Protein AF-A0A7C6AM15-F1 (afdb_monomer_lite)

Secondary structure (DSSP, 8-state):
-HHHHHHHHHHHHH-HHHHHHHHHHTT--HHHHHHHHHHHHHHHHHHHHHHHHHHHHHHHHHHHHHGGG-HHHHHHHHHHHHHHHS--------HHHHHHHHHHHHHSSHHHHHHHTTTTS-HHHHHHHHHHHH--

pLDDT: mean 74.99, std 14.38, range [45.34, 94.19]

Sequence (136 aa):
MFAKIVSLLLLSGIKFIFAFPLAIKLHFTCIQTIIITSLGGIAGIIFFSFFWEHVIRLYFWFIHTFLHKYPTIRTHLRNIKYWFVKPKTERSIPFRRKRRYVFLKQNAGILGISILTPILLSIPLGTFLAVRFYGR

Structure (mmCIF, N/CA/C/O backbone):
data_AF-A0A7C6AM15-F1
#
_entry.id   AF-A0A7C6AM15-F1
#
loop_
_atom_site.group_PDB
_atom_site.id
_atom_site.type_symbol
_atom_site.label_atom_id
_atom_site.label_alt_id
_atom_site.label_comp_id
_atom_site.label_asym_id
_atom_site.label_entity_id
_atom_site.label_seq_id
_atom_site.pdbx_PDB_ins_code
_atom_site.Cartn_x
_atom_site.Cartn_y
_atom_site.Cartn_z
_atom_site.occupancy
_atom_site.B_iso_or_equiv
_atom_site.auth_seq_id
_atom_site.auth_comp_id
_atom_site.auth_asym_id
_atom_site.auth_atom_id
_atom_site.pdbx_PDB_model_num
ATOM 1 N N . MET A 1 1 ? 6.040 -12.513 -20.667 1.00 79.62 1 MET A N 1
ATOM 2 C CA . MET A 1 1 ? 5.991 -11.037 -20.537 1.00 79.62 1 MET A CA 1
ATOM 3 C C . MET A 1 1 ? 4.843 -10.568 -19.650 1.00 79.62 1 MET A C 1
ATOM 5 O O . MET A 1 1 ? 5.114 -9.901 -18.664 1.00 79.62 1 MET A O 1
ATOM 9 N N . PHE A 1 2 ? 3.596 -10.970 -19.923 1.00 88.50 2 PHE A N 1
ATOM 10 C CA . PHE A 1 2 ? 2.414 -10.538 -19.158 1.00 88.50 2 PHE A CA 1
ATOM 11 C C . PHE A 1 2 ? 2.519 -10.758 -17.635 1.00 88.50 2 PHE A C 1
ATOM 13 O O . PHE A 1 2 ? 2.374 -9.812 -16.868 1.00 88.50 2 PHE A O 1
ATOM 20 N N . ALA A 1 3 ? 2.894 -11.961 -17.185 1.00 89.44 3 ALA A N 1
ATOM 21 C CA . ALA A 1 3 ? 3.034 -12.267 -15.754 1.00 89.44 3 ALA A CA 1
ATOM 22 C C . ALA A 1 3 ? 4.059 -11.375 -15.021 1.00 89.44 3 ALA A C 1
ATOM 24 O O . ALA A 1 3 ? 3.861 -11.029 -13.859 1.00 89.44 3 ALA A O 1
ATOM 25 N N . LYS A 1 4 ? 5.131 -10.952 -15.710 1.00 89.25 4 LYS A N 1
ATOM 26 C CA . LYS A 1 4 ? 6.143 -10.041 -15.152 1.00 89.25 4 LYS A CA 1
ATOM 27 C C . LYS A 1 4 ? 5.544 -8.658 -14.877 1.00 89.25 4 LYS A C 1
ATOM 29 O O . LYS A 1 4 ? 5.791 -8.084 -13.822 1.00 89.25 4 LYS A O 1
ATOM 34 N N . ILE A 1 5 ? 4.732 -8.158 -15.810 1.00 90.44 5 ILE A N 1
ATOM 35 C CA . ILE A 1 5 ? 4.048 -6.861 -15.706 1.00 90.44 5 ILE A CA 1
ATOM 36 C C . ILE A 1 5 ? 3.019 -6.901 -14.576 1.00 90.44 5 ILE A C 1
ATOM 38 O O . ILE A 1 5 ? 3.014 -6.017 -13.725 1.00 90.44 5 ILE A O 1
ATOM 42 N N . VAL A 1 6 ? 2.201 -7.957 -14.520 1.00 92.25 6 VAL A N 1
ATOM 43 C CA . VAL A 1 6 ? 1.199 -8.140 -13.458 1.00 92.25 6 VAL A CA 1
ATOM 44 C C . VAL A 1 6 ? 1.866 -8.225 -12.085 1.00 92.25 6 VAL A C 1
ATOM 46 O O . VAL A 1 6 ? 1.427 -7.559 -11.153 1.00 92.25 6 VAL A O 1
ATOM 49 N N . SER A 1 7 ? 2.964 -8.976 -11.955 1.00 90.56 7 SER A N 1
ATOM 50 C CA . SER A 1 7 ? 3.708 -9.059 -10.693 1.00 90.56 7 SER A CA 1
ATOM 51 C C . SER A 1 7 ? 4.264 -7.704 -10.252 1.00 90.56 7 SER A C 1
ATOM 53 O O . SER A 1 7 ? 4.226 -7.404 -9.060 1.00 90.56 7 SER A O 1
ATOM 55 N N . LEU A 1 8 ? 4.779 -6.893 -11.183 1.00 91.62 8 LEU A N 1
ATOM 56 C CA . LEU A 1 8 ? 5.290 -5.557 -10.877 1.00 91.62 8 LEU A CA 1
ATOM 57 C C . LEU A 1 8 ? 4.163 -4.619 -10.425 1.00 91.62 8 LEU A C 1
ATOM 59 O O . LEU A 1 8 ? 4.318 -3.911 -9.434 1.00 91.62 8 LEU A O 1
ATOM 63 N N . LEU A 1 9 ? 3.028 -4.665 -11.126 1.00 92.94 9 LEU A N 1
ATOM 64 C CA . LEU A 1 9 ? 1.841 -3.854 -10.857 1.00 92.94 9 LEU A CA 1
ATOM 65 C C . LEU A 1 9 ? 1.222 -4.186 -9.492 1.00 92.94 9 LEU A C 1
ATOM 67 O O . LEU A 1 9 ? 0.908 -3.288 -8.714 1.00 92.94 9 LEU A O 1
ATOM 71 N N . LEU A 1 10 ? 1.088 -5.474 -9.165 1.00 91.50 10 LEU A N 1
ATOM 72 C CA . LEU A 1 10 ? 0.580 -5.909 -7.862 1.00 91.50 10 LEU A CA 1
ATOM 73 C C . LEU A 1 10 ? 1.538 -5.527 -6.731 1.00 91.50 10 LEU A C 1
ATOM 75 O O . LEU A 1 10 ? 1.103 -5.028 -5.692 1.00 91.50 10 LEU A O 1
ATOM 79 N N . LEU A 1 11 ? 2.846 -5.725 -6.925 1.00 92.12 11 LEU A N 1
ATOM 80 C CA . LEU A 1 11 ? 3.827 -5.388 -5.899 1.00 92.12 11 LEU A CA 1
ATOM 81 C C . LEU A 1 11 ? 3.881 -3.877 -5.653 1.00 92.12 11 LEU A C 1
ATOM 83 O O . LEU A 1 11 ? 3.932 -3.467 -4.493 1.00 92.12 11 LEU A O 1
ATOM 87 N N . SER A 1 12 ? 3.809 -3.054 -6.705 1.00 91.06 12 SER A N 1
ATOM 88 C CA . SER A 1 12 ? 3.798 -1.596 -6.561 1.00 91.06 12 SER A CA 1
ATOM 89 C 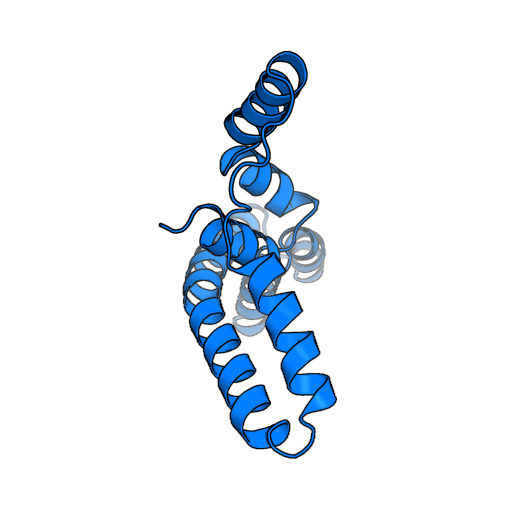C . SER A 1 12 ? 2.540 -1.086 -5.869 1.00 91.06 12 SER A C 1
ATOM 91 O O . SER A 1 12 ? 2.642 -0.121 -5.119 1.00 91.06 12 SER A O 1
ATOM 93 N N . GLY A 1 13 ? 1.397 -1.756 -6.045 1.00 87.88 13 GLY A N 1
ATOM 94 C CA . GLY A 1 13 ? 0.154 -1.449 -5.337 1.00 87.88 13 GLY A CA 1
ATOM 95 C C . GLY A 1 13 ? 0.158 -1.825 -3.849 1.00 87.88 13 GLY A C 1
ATOM 96 O O . GLY A 1 13 ? -0.580 -1.225 -3.074 1.00 87.88 13 GLY A O 1
ATOM 97 N N . ILE A 1 14 ? 0.990 -2.784 -3.418 1.00 88.06 14 ILE A N 1
ATOM 98 C CA . ILE A 1 14 ? 1.071 -3.233 -2.011 1.00 88.06 14 ILE A CA 1
ATOM 99 C C . ILE A 1 14 ? 2.241 -2.556 -1.277 1.00 88.06 14 ILE A C 1
ATOM 101 O O . ILE A 1 14 ? 2.072 -2.008 -0.186 1.00 88.06 14 ILE A O 1
ATOM 105 N N . LYS A 1 15 ? 3.445 -2.594 -1.857 1.00 88.31 15 LYS A N 1
ATOM 106 C CA . LYS A 1 15 ? 4.679 -2.016 -1.306 1.00 88.31 15 LYS A CA 1
ATOM 107 C C . LYS A 1 15 ? 5.502 -1.381 -2.425 1.00 88.31 15 LYS A C 1
ATOM 109 O O . LYS A 1 15 ? 6.353 -2.028 -3.032 1.00 88.31 15 LYS A O 1
ATOM 114 N N . PHE A 1 16 ? 5.290 -0.083 -2.623 1.00 86.94 16 PHE A N 1
ATOM 115 C CA . PHE A 1 16 ? 5.919 0.706 -3.683 1.00 86.94 16 PHE A CA 1
ATOM 116 C C . PHE A 1 16 ? 7.455 0.584 -3.726 1.00 86.94 16 PHE A C 1
ATOM 118 O O . PHE A 1 16 ? 8.025 0.387 -4.794 1.00 86.94 16 PHE A O 1
ATOM 125 N N . ILE A 1 17 ? 8.127 0.591 -2.567 1.00 87.56 17 ILE A N 1
ATOM 126 C CA . ILE A 1 17 ? 9.597 0.474 -2.463 1.00 87.56 17 ILE A CA 1
ATOM 127 C C . ILE A 1 17 ? 10.125 -0.815 -3.103 1.00 87.56 17 ILE A C 1
ATOM 129 O O . ILE A 1 17 ? 11.153 -0.797 -3.774 1.00 87.56 17 ILE A O 1
ATOM 133 N N . PHE A 1 18 ? 9.423 -1.939 -2.934 1.00 88.12 18 PHE A N 1
ATOM 134 C CA . PHE A 1 18 ? 9.879 -3.222 -3.471 1.00 88.12 18 PHE A CA 1
ATOM 135 C C . PHE A 1 18 ? 9.640 -3.376 -4.974 1.00 88.12 18 PHE A C 1
ATOM 137 O O . PHE A 1 18 ? 10.213 -4.277 -5.589 1.00 88.12 18 PHE A O 1
ATOM 144 N N . ALA A 1 19 ? 8.866 -2.483 -5.590 1.00 88.94 19 ALA A N 1
ATOM 145 C CA . ALA A 1 19 ? 8.684 -2.489 -7.032 1.00 88.94 19 ALA A CA 1
ATOM 146 C C . ALA A 1 19 ? 9.982 -2.137 -7.781 1.00 88.94 19 ALA A C 1
ATOM 148 O O . ALA A 1 19 ? 10.225 -2.703 -8.843 1.00 88.94 19 ALA A O 1
ATOM 149 N N . PHE A 1 20 ? 10.851 -1.283 -7.221 1.00 88.62 20 PHE A N 1
ATOM 150 C CA . PHE A 1 20 ? 12.110 -0.897 -7.875 1.00 88.62 20 PHE A CA 1
ATOM 151 C C . PHE A 1 20 ? 13.113 -2.061 -7.988 1.00 88.62 20 PHE A C 1
ATOM 153 O O . PHE A 1 20 ? 13.530 -2.358 -9.110 1.00 88.62 20 PHE A O 1
ATOM 160 N N . PRO A 1 21 ? 13.459 -2.796 -6.907 1.00 91.25 21 PRO A N 1
ATOM 161 C CA . PRO A 1 21 ? 14.291 -3.995 -7.027 1.00 91.25 21 PRO A CA 1
ATOM 162 C C . PRO A 1 21 ? 13.690 -5.051 -7.961 1.00 91.25 21 PRO A C 1
ATOM 164 O O . PRO A 1 21 ? 14.414 -5.701 -8.717 1.00 91.25 21 PRO A O 1
ATOM 167 N N . LEU A 1 22 ? 12.361 -5.217 -7.939 1.00 91.00 22 LEU A N 1
ATOM 168 C CA . LEU A 1 22 ? 11.683 -6.175 -8.810 1.00 91.00 22 LEU A CA 1
ATOM 169 C C . LEU A 1 22 ? 11.782 -5.769 -10.289 1.00 91.00 22 LEU A C 1
ATOM 171 O O . LEU A 1 22 ? 12.002 -6.633 -11.135 1.00 91.00 22 LEU A O 1
ATOM 175 N N . ALA A 1 23 ? 11.674 -4.476 -10.607 1.00 91.44 23 ALA A N 1
ATOM 176 C CA . ALA A 1 23 ? 11.817 -3.972 -11.971 1.00 91.44 23 ALA A CA 1
ATOM 177 C C . ALA A 1 23 ? 13.212 -4.248 -12.544 1.00 91.44 23 ALA A C 1
ATOM 179 O O . ALA A 1 23 ? 13.327 -4.717 -13.679 1.00 91.44 23 ALA A O 1
ATOM 180 N N . ILE A 1 24 ? 14.253 -4.038 -11.728 1.00 91.19 24 ILE A N 1
ATOM 181 C CA . ILE A 1 24 ? 15.646 -4.331 -12.089 1.00 91.19 24 ILE A CA 1
ATOM 182 C C . ILE A 1 24 ? 15.814 -5.833 -12.345 1.00 91.19 24 ILE A C 1
ATOM 184 O O . ILE A 1 24 ? 16.333 -6.224 -13.388 1.00 91.19 24 ILE A O 1
ATOM 188 N N . LYS A 1 25 ? 15.298 -6.689 -11.449 1.00 92.94 25 LYS A N 1
ATOM 189 C CA . LYS A 1 25 ? 15.360 -8.155 -11.598 1.00 92.94 25 LYS A CA 1
ATOM 190 C C . LYS A 1 25 ? 14.641 -8.662 -12.854 1.00 92.94 25 LYS A C 1
ATOM 192 O O . LYS A 1 25 ? 15.006 -9.694 -13.409 1.00 92.94 25 LYS A O 1
ATOM 197 N N . LEU A 1 26 ? 13.593 -7.967 -13.290 1.00 91.12 26 LEU A N 1
ATOM 198 C CA . LEU A 1 26 ? 12.802 -8.334 -14.465 1.00 91.12 26 LEU A CA 1
ATOM 199 C C . LEU A 1 26 ? 13.308 -7.694 -15.769 1.00 91.12 26 LEU A C 1
ATOM 201 O O . LEU A 1 26 ? 12.736 -7.993 -16.819 1.00 91.12 26 LEU A O 1
ATOM 205 N N . HIS A 1 27 ? 14.390 -6.905 -15.706 1.00 90.31 27 HIS A N 1
ATOM 206 C CA . HIS A 1 27 ? 15.009 -6.185 -16.824 1.00 90.31 27 HIS A CA 1
ATOM 207 C C . HIS A 1 27 ? 14.045 -5.240 -17.564 1.00 90.31 27 HIS A C 1
ATOM 209 O O . HIS A 1 27 ? 14.058 -5.159 -18.792 1.00 90.31 27 HIS A O 1
ATOM 215 N N . PHE A 1 28 ? 13.186 -4.527 -16.828 1.00 89.12 28 PHE A N 1
ATOM 216 C CA . PHE A 1 28 ? 12.330 -3.491 -17.414 1.00 89.12 28 PHE A CA 1
ATOM 217 C C . PHE A 1 28 ? 13.101 -2.192 -17.667 1.00 89.12 28 PHE A C 1
ATOM 219 O O . PHE A 1 28 ? 14.031 -1.845 -16.940 1.00 89.12 28 PHE A O 1
ATOM 226 N N . THR A 1 29 ? 12.683 -1.432 -18.681 1.00 92.88 29 THR A N 1
ATOM 227 C CA . THR A 1 29 ? 13.227 -0.089 -18.922 1.00 92.88 29 THR A CA 1
ATOM 228 C C . THR A 1 29 ? 12.719 0.907 -17.876 1.00 92.88 29 THR A C 1
ATOM 230 O O . THR A 1 29 ? 11.664 0.704 -17.263 1.00 92.88 29 THR A O 1
ATOM 233 N N . CYS A 1 30 ? 13.438 2.020 -17.680 1.00 89.75 30 CYS A N 1
ATOM 234 C CA . CYS A 1 30 ? 13.028 3.068 -16.734 1.00 89.75 30 CYS A CA 1
ATOM 235 C C . CYS A 1 30 ? 11.614 3.590 -17.021 1.00 89.75 30 CYS A C 1
ATOM 237 O O . CYS A 1 30 ? 10.796 3.685 -16.111 1.00 89.75 30 CYS A O 1
ATOM 239 N N . ILE A 1 31 ? 11.303 3.874 -18.288 1.00 91.44 31 ILE A N 1
ATOM 240 C CA . ILE A 1 31 ? 10.002 4.433 -18.683 1.00 91.44 31 ILE A CA 1
ATOM 241 C C . ILE A 1 31 ? 8.874 3.433 -18.405 1.00 91.44 31 ILE A C 1
ATOM 243 O O . ILE A 1 31 ? 7.864 3.796 -17.805 1.00 91.44 31 ILE A O 1
ATOM 247 N N . GLN A 1 32 ? 9.061 2.160 -18.771 1.00 88.88 32 GLN A N 1
ATOM 248 C CA . GLN A 1 32 ? 8.081 1.111 -18.476 1.00 88.88 32 GLN A CA 1
ATOM 249 C C . GLN A 1 32 ? 7.870 0.955 -16.971 1.00 88.88 32 GLN A C 1
ATOM 251 O O . GLN A 1 32 ? 6.735 0.850 -16.515 1.00 88.88 32 GLN A O 1
ATOM 256 N N . THR A 1 33 ? 8.953 1.003 -16.195 1.00 91.81 33 THR A N 1
ATOM 257 C CA . THR A 1 33 ? 8.891 0.923 -14.735 1.00 91.81 33 THR A CA 1
ATOM 258 C C . THR A 1 33 ? 8.066 2.067 -14.158 1.00 91.81 33 THR A C 1
ATOM 260 O O . THR A 1 33 ? 7.158 1.801 -13.382 1.00 91.81 33 THR A O 1
ATOM 263 N N . ILE A 1 34 ? 8.316 3.315 -14.566 1.00 91.56 34 ILE A N 1
ATOM 264 C CA . ILE A 1 34 ? 7.581 4.491 -14.074 1.00 91.56 34 ILE A CA 1
ATOM 265 C C . ILE A 1 34 ? 6.085 4.381 -14.392 1.00 91.56 34 ILE A C 1
ATOM 267 O O . ILE A 1 34 ? 5.249 4.614 -13.519 1.00 91.56 34 ILE A O 1
ATOM 271 N N . ILE A 1 35 ? 5.735 3.995 -15.621 1.00 93.19 35 ILE A N 1
ATOM 272 C CA . ILE A 1 35 ? 4.333 3.868 -16.042 1.00 93.19 35 ILE A CA 1
ATOM 273 C C . ILE A 1 35 ? 3.630 2.759 -15.251 1.00 93.19 35 ILE A C 1
ATOM 275 O O . ILE A 1 35 ? 2.559 2.986 -14.686 1.00 93.19 35 ILE A O 1
ATOM 279 N N . ILE A 1 36 ? 4.235 1.570 -15.163 1.00 91.81 36 ILE A N 1
ATOM 280 C CA . ILE A 1 36 ? 3.621 0.416 -14.495 1.00 91.81 36 ILE A CA 1
ATOM 281 C C . ILE A 1 36 ? 3.502 0.655 -12.984 1.00 91.81 36 ILE A C 1
ATOM 283 O O . ILE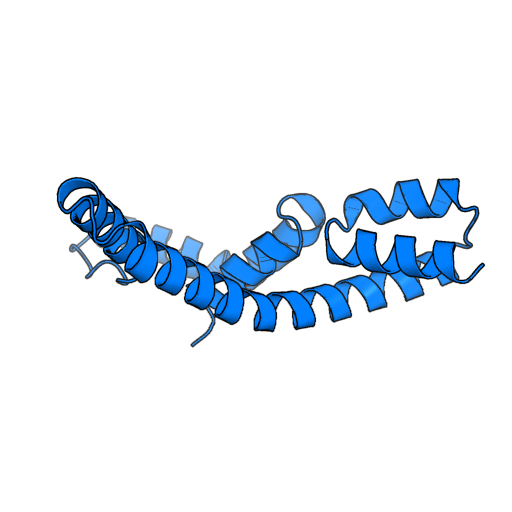 A 1 36 ? 2.467 0.331 -12.400 1.00 91.81 36 ILE A O 1
ATOM 287 N N . THR A 1 37 ? 4.514 1.241 -12.334 1.00 92.31 37 THR A N 1
ATOM 288 C CA . THR A 1 37 ? 4.459 1.497 -10.886 1.00 92.31 37 THR A CA 1
ATOM 289 C C . THR A 1 37 ? 3.445 2.574 -10.536 1.00 92.31 37 THR A C 1
ATOM 291 O O . THR A 1 37 ? 2.722 2.401 -9.556 1.00 92.31 37 THR A O 1
ATOM 294 N N . SER A 1 38 ? 3.334 3.628 -11.351 1.00 91.38 38 SER A N 1
ATOM 295 C CA . SER A 1 38 ? 2.344 4.695 -11.165 1.00 91.38 38 SER A CA 1
ATOM 296 C C . SER A 1 38 ? 0.921 4.160 -11.323 1.00 91.38 38 SER A C 1
ATOM 298 O O . SER A 1 38 ? 0.081 4.380 -10.450 1.00 91.38 38 SER A O 1
ATOM 300 N N . LEU A 1 39 ? 0.662 3.377 -12.378 1.00 94.19 39 LEU A N 1
ATOM 301 C CA . LEU A 1 39 ? -0.633 2.724 -12.591 1.00 94.19 39 LEU A CA 1
ATOM 302 C C . LEU A 1 39 ? -0.974 1.748 -11.460 1.00 94.19 39 LEU A C 1
ATOM 304 O O . LEU A 1 39 ? -2.085 1.789 -10.938 1.00 94.19 39 LEU A O 1
ATOM 308 N N . GLY A 1 40 ? -0.022 0.911 -11.037 1.00 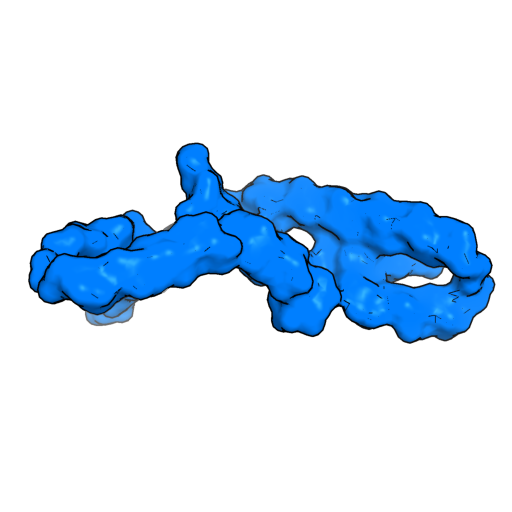92.75 40 GLY A N 1
ATOM 309 C CA . GLY A 1 40 ? -0.230 -0.023 -9.928 1.00 92.75 40 GLY A CA 1
ATOM 310 C C . GLY A 1 40 ? -0.440 0.674 -8.582 1.00 92.75 40 GLY A C 1
ATOM 311 O O . GLY A 1 40 ? -1.258 0.224 -7.786 1.00 92.75 40 GLY A O 1
ATOM 312 N N . GLY A 1 41 ? 0.224 1.810 -8.346 1.00 90.12 41 GLY A N 1
ATOM 313 C CA . GLY A 1 41 ? 0.022 2.634 -7.154 1.00 90.12 41 GLY A CA 1
ATOM 314 C C . GLY A 1 41 ? -1.382 3.239 -7.101 1.00 90.12 41 GLY A C 1
ATOM 315 O O . GLY A 1 41 ? -2.076 3.088 -6.098 1.00 90.12 41 GLY A O 1
ATOM 316 N N . ILE A 1 42 ? -1.836 3.855 -8.198 1.00 90.75 42 ILE A N 1
ATOM 317 C CA . ILE A 1 42 ? -3.189 4.428 -8.310 1.00 90.75 42 ILE A CA 1
ATOM 318 C C . ILE A 1 42 ? -4.249 3.329 -8.169 1.00 90.75 42 ILE A C 1
ATOM 320 O O . ILE A 1 42 ? -5.170 3.456 -7.361 1.00 90.75 42 ILE A O 1
ATOM 324 N N . ALA A 1 43 ? -4.095 2.224 -8.905 1.00 92.38 43 ALA A N 1
ATOM 325 C CA . ALA A 1 43 ? -5.008 1.087 -8.839 1.00 92.38 43 ALA A CA 1
ATOM 326 C C . ALA A 1 43 ? -5.054 0.475 -7.432 1.00 92.38 43 ALA A C 1
ATOM 328 O O . ALA A 1 43 ? -6.136 0.191 -6.921 1.00 92.38 43 ALA A O 1
ATOM 329 N N . GLY A 1 44 ? -3.897 0.331 -6.779 1.00 90.94 44 GLY A N 1
ATOM 330 C CA . GLY A 1 44 ? -3.792 -0.138 -5.401 1.00 90.94 44 GLY A CA 1
ATOM 331 C C . GLY A 1 44 ? -4.538 0.775 -4.432 1.00 90.94 44 GLY A C 1
ATOM 332 O O . GLY A 1 44 ? -5.336 0.289 -3.635 1.00 90.94 44 GLY A O 1
ATOM 333 N N . ILE A 1 45 ? -4.355 2.095 -4.534 1.00 88.12 45 ILE A N 1
ATOM 334 C CA . ILE A 1 45 ? -5.037 3.061 -3.661 1.00 88.12 45 ILE A CA 1
ATOM 335 C C . ILE A 1 45 ? -6.557 2.942 -3.781 1.00 88.12 45 ILE A C 1
ATOM 337 O O . ILE A 1 45 ? -7.253 2.849 -2.767 1.00 88.12 45 ILE A O 1
ATOM 341 N N . ILE A 1 46 ? -7.069 2.922 -5.012 1.00 89.12 46 ILE A N 1
ATOM 342 C CA . ILE A 1 46 ? -8.503 2.796 -5.285 1.00 89.12 46 ILE A CA 1
ATOM 343 C C . ILE A 1 46 ? -9.019 1.461 -4.739 1.00 89.12 46 ILE A C 1
ATOM 345 O O . ILE A 1 46 ? -9.975 1.440 -3.966 1.00 89.12 46 ILE A O 1
ATOM 349 N N . PHE A 1 47 ? -8.346 0.356 -5.070 1.00 90.50 47 PHE A N 1
ATOM 350 C CA . PHE A 1 47 ? -8.726 -0.980 -4.620 1.00 90.50 47 PHE A CA 1
ATOM 351 C C . PHE A 1 47 ? -8.782 -1.078 -3.092 1.00 90.50 47 PHE A C 1
ATOM 353 O O . PHE A 1 47 ? -9.803 -1.484 -2.538 1.00 90.50 47 PHE A O 1
ATOM 360 N N . PHE A 1 48 ? -7.724 -0.660 -2.389 1.00 88.31 48 PHE A N 1
ATOM 361 C CA . PHE A 1 48 ? -7.667 -0.750 -0.930 1.00 88.31 48 PHE A CA 1
ATOM 362 C C . PHE A 1 48 ? -8.642 0.196 -0.231 1.00 88.31 48 PHE A C 1
ATOM 364 O O . PHE A 1 48 ? -9.116 -0.135 0.857 1.00 88.31 48 PHE A O 1
ATOM 371 N N . SER A 1 49 ? -8.985 1.327 -0.851 1.00 85.12 49 SER A N 1
ATOM 372 C CA . SER A 1 49 ? -9.987 2.247 -0.304 1.00 85.12 49 SER A CA 1
ATOM 373 C C . SER A 1 49 ? -11.366 1.585 -0.219 1.00 85.12 49 SER A C 1
ATOM 375 O O . SER A 1 49 ? -12.000 1.646 0.831 1.00 85.12 49 SER A O 1
ATOM 377 N N . PHE A 1 50 ? -11.790 0.860 -1.261 1.00 86.19 50 PHE A N 1
ATOM 378 C CA . PHE A 1 50 ? -13.050 0.099 -1.247 1.00 86.19 50 PHE A CA 1
ATOM 379 C C . PHE A 1 50 ? -12.953 -1.228 -0.477 1.00 86.19 50 PHE A C 1
ATOM 381 O O . PHE A 1 50 ? -13.917 -1.682 0.151 1.00 86.19 50 PHE A O 1
ATOM 388 N N . PHE A 1 51 ? -11.789 -1.880 -0.511 1.00 87.38 51 PHE A N 1
ATOM 389 C CA . PHE A 1 51 ? -11.581 -3.172 0.141 1.00 87.38 51 PHE A CA 1
ATOM 390 C C . PHE A 1 51 ? -11.700 -3.076 1.666 1.00 87.38 51 PHE A C 1
ATOM 392 O O . PHE A 1 51 ? -12.247 -3.975 2.305 1.00 87.38 51 PHE A O 1
ATOM 399 N N . TRP A 1 52 ? -11.252 -1.971 2.267 1.00 81.00 52 TRP A N 1
ATOM 400 C CA . TRP A 1 52 ? -11.268 -1.814 3.721 1.00 81.00 52 TRP A CA 1
ATOM 401 C C . TRP A 1 52 ? -12.661 -1.860 4.345 1.00 81.00 52 TRP A C 1
ATOM 403 O O . TRP A 1 52 ? -12.824 -2.434 5.423 1.00 81.00 52 TRP A O 1
ATOM 413 N N . GLU A 1 53 ? -13.681 -1.341 3.665 1.00 79.88 53 GLU A N 1
ATOM 414 C CA . GLU A 1 53 ? -15.064 -1.461 4.135 1.00 79.88 53 GLU A CA 1
ATOM 415 C C . GLU A 1 53 ? -15.502 -2.925 4.248 1.00 79.88 53 GLU A C 1
ATOM 417 O O . GLU A 1 53 ? -16.161 -3.318 5.215 1.00 79.88 53 GLU A O 1
ATOM 422 N N . HIS A 1 54 ? -15.097 -3.750 3.282 1.00 85.00 54 HIS A N 1
ATOM 423 C CA . HIS A 1 54 ? -15.399 -5.176 3.259 1.00 85.00 54 HIS A CA 1
ATOM 424 C C . HIS A 1 54 ? -14.642 -5.925 4.353 1.00 85.00 54 HIS A C 1
ATOM 426 O O . HIS A 1 54 ? -15.247 -6.728 5.056 1.00 85.00 54 HIS A O 1
ATOM 432 N N . VAL A 1 55 ? -13.358 -5.617 4.559 1.00 83.25 55 VAL A N 1
ATOM 433 C CA . VAL A 1 55 ? -12.549 -6.204 5.641 1.00 83.25 55 VAL A CA 1
ATOM 434 C C . VAL A 1 55 ? -13.160 -5.904 7.007 1.00 83.25 55 VAL A C 1
ATOM 436 O O . VAL A 1 55 ? -13.276 -6.797 7.844 1.00 83.25 55 VAL A O 1
ATOM 439 N N . ILE A 1 56 ? -13.605 -4.666 7.230 1.00 78.94 56 ILE A N 1
ATOM 440 C CA . ILE A 1 56 ? -14.252 -4.263 8.482 1.00 78.94 56 ILE A CA 1
ATOM 441 C C . ILE A 1 56 ? -15.575 -5.018 8.673 1.00 78.94 56 ILE A C 1
ATOM 443 O O . ILE A 1 56 ? -15.821 -5.555 9.754 1.00 78.94 56 ILE A O 1
ATOM 447 N N . ARG A 1 57 ? -16.418 -5.100 7.632 1.00 81.19 57 ARG A N 1
ATOM 448 C CA . ARG A 1 57 ? -17.674 -5.870 7.674 1.00 81.19 57 ARG A CA 1
ATOM 449 C C . ARG A 1 57 ? -17.422 -7.351 7.959 1.00 81.19 57 ARG A C 1
ATOM 451 O O . ARG A 1 57 ? -18.097 -7.918 8.814 1.00 81.19 57 ARG A O 1
ATOM 458 N N . LEU A 1 58 ? -16.428 -7.952 7.309 1.00 84.75 58 LEU A N 1
ATOM 459 C CA . LEU A 1 58 ? -16.048 -9.349 7.510 1.00 84.75 58 LEU A CA 1
ATOM 460 C C . LEU A 1 58 ? -15.531 -9.592 8.930 1.00 84.75 58 LEU A C 1
ATOM 462 O O . LEU A 1 58 ? -15.947 -10.548 9.573 1.00 84.75 58 LEU A O 1
ATOM 466 N N . TYR A 1 59 ? -14.681 -8.706 9.453 1.00 79.50 59 TYR A N 1
ATOM 467 C CA . TYR A 1 59 ? -14.201 -8.772 10.833 1.00 79.50 59 TYR A CA 1
ATOM 468 C C . TYR A 1 59 ? -15.358 -8.712 11.838 1.00 79.50 59 TYR A C 1
ATOM 470 O O . TYR A 1 59 ? -15.394 -9.483 12.798 1.00 79.50 59 TYR A O 1
ATOM 478 N N . PHE A 1 60 ? -16.346 -7.844 11.602 1.00 76.19 60 PHE A N 1
ATOM 479 C CA . PHE A 1 60 ? -17.538 -7.781 12.446 1.00 76.19 60 PHE A CA 1
ATOM 480 C C . PHE A 1 60 ? -18.415 -9.020 12.326 1.00 76.19 60 PHE A C 1
ATOM 482 O O . PHE A 1 60 ? -18.872 -9.525 13.350 1.00 76.19 60 PHE A O 1
ATOM 489 N N . TRP A 1 61 ? -18.627 -9.523 11.111 1.00 81.50 61 TRP A N 1
ATOM 490 C CA . TRP A 1 61 ? -19.345 -10.773 10.893 1.00 81.50 61 TRP A CA 1
ATOM 491 C C . TRP A 1 61 ? -18.647 -11.942 11.597 1.00 81.50 61 TRP A C 1
ATOM 493 O O . TRP A 1 61 ? -19.307 -12.726 12.276 1.00 81.50 61 TRP A O 1
ATOM 503 N N . PHE A 1 62 ? -17.315 -12.006 11.532 1.00 81.44 62 PHE A N 1
ATOM 504 C CA . PHE A 1 62 ? -16.509 -13.020 12.205 1.00 81.44 62 PHE A CA 1
ATOM 505 C C . PHE A 1 62 ? -16.626 -12.923 13.730 1.00 81.44 62 PHE A C 1
ATOM 507 O O . PHE A 1 62 ? -16.895 -13.922 14.389 1.00 81.44 62 PHE A O 1
ATOM 514 N N . ILE A 1 63 ? -16.522 -11.721 14.309 1.00 76.00 63 ILE A N 1
ATOM 515 C CA . ILE A 1 63 ? -16.746 -11.524 15.750 1.00 76.00 63 ILE A CA 1
ATOM 516 C C . ILE A 1 63 ? -18.172 -11.910 16.143 1.00 76.00 63 ILE A C 1
ATOM 518 O O . ILE A 1 63 ? -18.372 -12.573 17.157 1.00 76.00 63 ILE A O 1
ATOM 522 N N . HIS A 1 64 ? -19.178 -11.490 15.380 1.00 72.12 64 HIS A N 1
ATOM 523 C CA . HIS A 1 64 ? -20.566 -11.746 15.745 1.00 72.12 64 HIS A CA 1
ATOM 524 C C . HIS A 1 64 ? -20.914 -13.236 15.659 1.00 72.12 64 HIS A C 1
ATOM 526 O O . HIS A 1 64 ? -21.584 -13.758 16.544 1.00 72.12 64 HIS A O 1
ATOM 532 N N . THR A 1 65 ? -20.425 -13.921 14.628 1.00 76.94 65 THR A N 1
ATOM 533 C CA . THR A 1 65 ? -20.712 -15.338 14.378 1.00 76.94 65 THR A CA 1
ATOM 534 C C . THR A 1 65 ? -19.873 -16.252 15.271 1.00 76.94 65 THR A C 1
ATOM 536 O O . THR A 1 65 ? -20.390 -17.218 15.822 1.00 76.94 65 THR A O 1
ATOM 539 N N . PHE A 1 66 ? -18.587 -15.943 15.465 1.00 70.44 66 PHE A N 1
ATOM 540 C CA . PHE A 1 66 ? -17.645 -16.839 16.141 1.00 70.44 66 PHE A CA 1
ATOM 541 C C . PHE A 1 66 ? -17.476 -16.531 17.638 1.00 70.44 66 PHE A C 1
ATOM 543 O O . PHE A 1 66 ? -17.349 -17.442 18.455 1.00 70.44 66 PHE A O 1
ATOM 550 N N . LEU A 1 67 ? -17.514 -15.253 18.041 1.00 65.06 67 LEU A N 1
ATOM 551 C CA . LEU A 1 67 ? -17.286 -14.837 19.435 1.00 65.06 67 LEU A CA 1
ATOM 552 C C . LEU A 1 67 ? -18.562 -14.708 20.283 1.00 65.06 67 LEU A C 1
ATOM 554 O O . LEU A 1 67 ? -18.470 -14.341 21.456 1.00 65.06 67 LEU A O 1
ATOM 558 N N . HIS A 1 68 ? -19.743 -15.061 19.764 1.00 60.78 68 HIS A N 1
ATOM 559 C CA . HIS A 1 68 ? -20.975 -15.078 20.570 1.00 60.78 68 HIS A CA 1
ATOM 560 C C . HIS A 1 68 ? -20.881 -16.039 21.773 1.00 60.78 68 HIS A C 1
ATOM 562 O O . HIS A 1 68 ? -21.534 -15.833 22.794 1.00 60.78 68 HIS A O 1
ATOM 568 N N . LYS A 1 69 ? -20.020 -17.061 21.673 1.00 65.44 69 LYS A N 1
ATOM 569 C CA . LYS A 1 69 ? -19.787 -18.078 22.707 1.00 65.44 69 LYS A CA 1
ATOM 570 C C . LYS A 1 69 ? -18.958 -17.577 23.906 1.00 65.44 69 LYS A C 1
ATOM 572 O O . LYS A 1 69 ? -18.988 -18.211 24.953 1.00 65.44 69 LYS A O 1
ATOM 577 N N . TYR A 1 70 ? -18.253 -16.441 23.787 1.00 67.88 70 TYR A N 1
ATOM 578 C CA . TYR A 1 70 ? -17.355 -15.910 24.827 1.00 67.88 70 TYR A CA 1
ATOM 579 C C . TYR A 1 70 ? -17.680 -14.442 25.184 1.00 67.88 70 TYR A C 1
ATOM 581 O O . TYR A 1 70 ? -17.101 -13.509 24.610 1.00 67.88 70 TYR A O 1
ATOM 589 N N . PRO A 1 71 ? -18.575 -14.195 26.162 1.00 67.06 71 PRO A N 1
ATOM 590 C CA . PRO A 1 71 ? -19.051 -12.848 26.498 1.00 67.06 71 PRO A CA 1
ATOM 591 C C . PRO A 1 71 ? -17.949 -11.917 27.036 1.00 67.06 71 PRO A C 1
ATOM 593 O O . PRO A 1 71 ? -18.001 -10.709 26.803 1.00 67.06 71 PRO A O 1
ATOM 596 N N . THR A 1 72 ? -16.919 -12.466 27.685 1.00 65.56 72 THR A N 1
ATOM 597 C CA . THR A 1 72 ? -15.783 -11.715 28.248 1.00 65.56 72 THR A CA 1
ATOM 598 C C . THR A 1 72 ? -14.894 -11.087 27.169 1.00 65.56 72 THR A C 1
ATOM 600 O O . THR A 1 72 ? -14.396 -9.976 27.325 1.00 65.56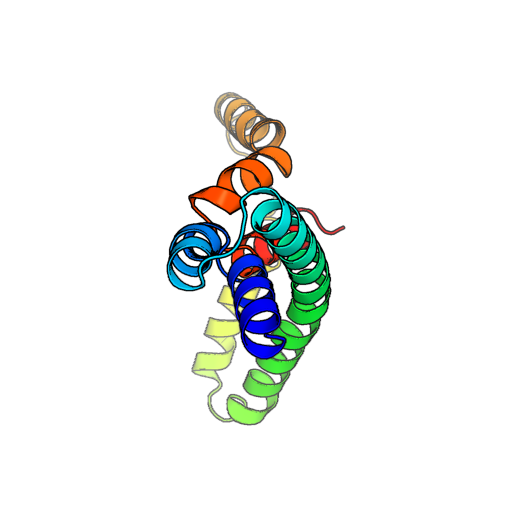 72 THR A O 1
ATOM 603 N N . ILE A 1 73 ? -14.722 -11.767 26.032 1.00 67.69 73 ILE A N 1
ATOM 604 C CA . ILE A 1 73 ? -13.887 -11.284 24.919 1.00 67.69 73 ILE A CA 1
ATOM 605 C C . ILE A 1 73 ? -14.666 -10.249 24.092 1.00 67.69 73 ILE A C 1
ATOM 607 O O . ILE A 1 73 ? -14.110 -9.250 23.627 1.00 67.69 73 ILE A O 1
ATOM 611 N N . ARG A 1 74 ? -15.990 -10.427 23.986 1.00 66.75 74 ARG A N 1
ATOM 612 C CA . ARG A 1 74 ? -16.905 -9.498 23.307 1.00 66.75 74 ARG A CA 1
ATOM 613 C C . ARG A 1 74 ? -16.863 -8.089 23.903 1.00 66.75 74 ARG A C 1
ATOM 615 O O . ARG A 1 74 ? -16.852 -7.110 23.156 1.00 66.75 74 ARG A O 1
ATOM 622 N N . THR A 1 75 ? -16.837 -7.955 25.230 1.00 65.81 75 THR A N 1
ATOM 623 C CA . THR A 1 75 ? -16.768 -6.642 25.899 1.00 65.81 75 THR A CA 1
ATOM 624 C C . THR A 1 75 ? -15.413 -5.965 25.700 1.00 65.81 75 THR A C 1
ATOM 626 O O . THR A 1 75 ? -15.372 -4.756 25.463 1.00 65.81 75 THR A O 1
ATOM 629 N N . HIS A 1 76 ? -14.318 -6.729 25.695 1.00 66.38 76 HIS A N 1
ATOM 630 C CA . HIS A 1 76 ? -12.975 -6.198 25.453 1.00 66.38 76 HIS A CA 1
ATOM 631 C C . HIS A 1 76 ? -12.812 -5.668 24.018 1.00 66.38 76 HIS A C 1
ATOM 633 O O . HIS A 1 76 ? -12.368 -4.538 23.807 1.00 66.38 76 HIS A O 1
ATOM 639 N N . LEU A 1 77 ? -13.308 -6.414 23.028 1.00 65.31 77 LEU A N 1
ATOM 640 C CA . LEU A 1 77 ? -13.351 -5.975 21.630 1.00 65.31 77 LEU A CA 1
ATOM 641 C C . LEU A 1 77 ? -14.275 -4.767 21.420 1.00 65.31 77 LEU A C 1
ATOM 643 O O . LEU A 1 77 ? -13.981 -3.890 20.606 1.00 65.31 77 LEU A O 1
ATOM 647 N N . ARG A 1 78 ? -15.361 -4.651 22.198 1.00 63.53 78 ARG A N 1
ATOM 648 C CA . ARG A 1 78 ? -16.225 -3.459 22.184 1.00 63.53 78 ARG A CA 1
ATOM 649 C C . ARG A 1 78 ? -15.510 -2.218 22.731 1.00 63.53 78 ARG A C 1
ATOM 651 O O . ARG A 1 78 ? -15.730 -1.128 22.211 1.00 63.53 78 ARG A O 1
ATOM 658 N N . ASN A 1 79 ? -14.633 -2.361 23.724 1.00 65.12 79 ASN A N 1
ATOM 659 C CA . ASN A 1 79 ? -13.794 -1.257 24.208 1.00 65.12 79 ASN A CA 1
ATOM 660 C C . ASN A 1 79 ? -12.729 -0.842 23.182 1.00 65.12 79 ASN A C 1
ATOM 662 O O . ASN A 1 79 ? -12.525 0.353 22.975 1.00 65.12 79 ASN A O 1
ATOM 666 N N . ILE A 1 80 ? -12.136 -1.799 22.462 1.00 64.81 80 ILE A N 1
ATOM 667 C CA . ILE A 1 80 ? -11.252 -1.514 21.319 1.00 64.81 80 ILE A CA 1
ATOM 668 C C . ILE A 1 80 ? -12.023 -0.762 20.219 1.00 64.81 80 ILE A C 1
ATOM 670 O O . ILE A 1 80 ? -11.534 0.239 19.697 1.00 64.81 80 ILE A O 1
ATOM 674 N N . LYS A 1 81 ? -13.278 -1.148 19.936 1.00 57.31 81 LYS A N 1
ATOM 675 C CA . LYS A 1 81 ? -14.177 -0.386 19.051 1.00 57.31 81 LYS A CA 1
ATOM 676 C C . LYS A 1 81 ? -14.342 1.060 19.530 1.00 57.31 81 LYS A C 1
ATOM 678 O O . LYS A 1 81 ? -14.222 1.959 18.713 1.00 57.31 81 LYS A O 1
ATOM 683 N N . TYR A 1 82 ? -14.568 1.331 20.818 1.00 55.62 82 TYR A N 1
ATOM 684 C CA . TYR A 1 82 ? -14.660 2.715 21.314 1.00 55.62 82 TYR A CA 1
ATOM 685 C C . TYR A 1 82 ? -13.362 3.515 21.137 1.00 55.62 82 TYR A C 1
ATOM 687 O O . TYR A 1 82 ? -13.438 4.715 20.878 1.00 55.62 82 TYR A O 1
ATOM 695 N N . TRP A 1 83 ? -12.202 2.858 21.219 1.00 50.25 83 TRP A N 1
ATOM 696 C CA . TRP A 1 83 ? -10.895 3.477 20.988 1.00 50.25 83 TRP A CA 1
ATOM 697 C C . TRP A 1 83 ? -10.672 3.863 19.517 1.00 50.25 83 TRP A C 1
ATOM 699 O O . TRP A 1 83 ? -10.134 4.932 19.243 1.00 50.25 83 TRP A O 1
ATOM 709 N N . PHE A 1 84 ? -11.156 3.045 18.576 1.00 52.03 84 PHE A N 1
ATOM 710 C CA . PHE A 1 84 ? -11.056 3.313 17.136 1.00 52.03 84 PHE A CA 1
ATOM 711 C C . PHE A 1 84 ? -12.257 4.069 16.534 1.00 52.03 84 PHE A C 1
ATOM 713 O O . PHE A 1 84 ? -12.144 4.572 15.417 1.00 52.03 84 PHE A O 1
ATOM 720 N N . VAL A 1 85 ? -13.422 4.120 17.203 1.00 56.38 85 VAL A N 1
ATOM 721 C CA . VAL A 1 85 ? -14.699 4.619 16.638 1.00 56.38 85 VAL A CA 1
ATOM 722 C C . VAL A 1 85 ? -15.182 5.946 17.205 1.00 56.38 85 VAL A C 1
ATOM 724 O O . VAL A 1 85 ? -15.798 6.698 16.454 1.00 56.38 85 VAL A O 1
ATOM 727 N N . LYS A 1 86 ? -14.898 6.298 18.463 1.00 45.34 86 LYS A N 1
ATOM 728 C CA . LYS A 1 86 ? -15.280 7.629 18.954 1.00 45.34 86 LYS A CA 1
ATOM 729 C C . LYS A 1 86 ? -14.166 8.643 18.673 1.00 45.34 86 LYS A C 1
ATOM 731 O O . LYS A 1 86 ? -13.050 8.425 19.150 1.00 45.34 86 LYS A O 1
ATOM 736 N N . PRO A 1 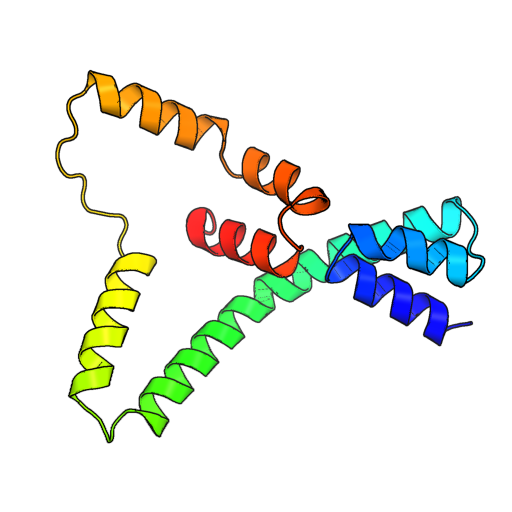87 ? -14.440 9.798 18.029 1.00 46.31 87 PRO A N 1
ATOM 737 C CA . PRO A 1 87 ? -13.606 10.964 18.271 1.00 46.31 87 PRO A CA 1
ATOM 738 C C . PRO A 1 87 ? -13.669 11.207 19.778 1.00 46.31 87 PRO A C 1
ATOM 740 O O . PRO A 1 87 ? -14.747 11.396 20.342 1.00 46.31 87 PRO A O 1
ATOM 743 N N . LYS A 1 88 ? -12.524 11.064 20.446 1.00 47.88 88 LYS A N 1
ATOM 744 C CA . LYS A 1 88 ? -12.367 11.291 21.882 1.00 47.88 88 LYS A CA 1
ATOM 745 C C . LYS A 1 88 ? -13.059 12.613 22.210 1.00 47.88 88 LYS A C 1
ATOM 747 O O . LYS A 1 88 ? -12.575 13.659 21.785 1.00 47.88 88 LYS A O 1
ATOM 752 N N . THR A 1 89 ? -14.201 12.553 22.902 1.00 52.03 89 THR A N 1
ATOM 753 C CA . THR A 1 89 ? -14.891 13.738 23.424 1.00 52.03 89 THR A CA 1
ATOM 754 C C . THR A 1 89 ? -13.835 14.593 24.097 1.00 52.03 89 THR A C 1
ATOM 756 O O . THR A 1 89 ? -13.065 14.061 24.906 1.00 52.03 89 THR A O 1
ATOM 759 N N . GLU A 1 90 ? -13.734 15.854 23.678 1.00 51.31 90 GLU A N 1
ATOM 760 C CA . GLU A 1 90 ? -12.664 16.758 24.076 1.00 51.31 90 GLU A CA 1
ATOM 761 C C . GLU A 1 90 ? -12.600 16.836 25.602 1.00 51.31 90 GLU A C 1
ATOM 763 O O . GLU A 1 90 ? -13.316 17.599 26.239 1.00 51.31 90 GLU A O 1
ATOM 768 N N . ARG A 1 91 ? -11.720 16.042 26.220 1.00 54.62 91 ARG A N 1
ATOM 769 C CA . ARG A 1 91 ? -11.251 16.375 27.561 1.00 54.62 91 ARG A CA 1
ATOM 770 C C . ARG A 1 91 ? -10.575 17.727 27.403 1.00 54.62 91 ARG A C 1
ATOM 772 O O . ARG A 1 91 ? -9.772 17.876 26.483 1.00 54.62 91 ARG A O 1
ATOM 779 N N . SER A 1 92 ? -10.923 18.699 28.238 1.00 47.34 92 SER A N 1
ATOM 780 C CA . SER A 1 92 ? -10.401 20.064 28.185 1.00 47.34 92 SER A CA 1
ATOM 781 C C . SER A 1 92 ? -8.888 20.063 28.432 1.00 47.34 92 SER A C 1
ATOM 783 O O . SER A 1 92 ? -8.409 20.246 29.549 1.00 47.34 92 SER A O 1
ATOM 785 N N . ILE A 1 93 ? -8.111 19.792 27.383 1.00 59.94 93 ILE A N 1
ATOM 786 C CA . ILE A 1 93 ? -6.658 19.934 27.402 1.00 59.94 93 ILE A CA 1
ATOM 787 C C . ILE A 1 93 ? -6.381 21.432 27.592 1.00 59.94 93 ILE A C 1
ATOM 789 O O . ILE A 1 93 ? -6.996 22.238 26.886 1.00 59.94 93 ILE A O 1
ATOM 793 N N . PRO A 1 94 ? -5.463 21.835 28.488 1.00 60.41 94 PRO A N 1
ATOM 794 C CA . PRO A 1 94 ? -5.114 23.240 28.661 1.00 60.41 94 PRO A CA 1
ATOM 795 C C . PRO A 1 94 ? -4.737 23.886 27.318 1.00 60.41 94 PRO A C 1
ATOM 797 O O . PRO A 1 94 ? -3.949 23.335 26.540 1.00 60.41 94 PRO A O 1
ATOM 800 N N . PHE A 1 95 ? -5.301 25.070 27.057 1.00 59.72 95 PHE A N 1
ATOM 801 C CA . PHE A 1 95 ? -5.305 25.780 25.767 1.00 59.72 95 PHE A CA 1
ATOM 802 C C . PHE A 1 95 ? -3.924 25.871 25.088 1.00 59.72 95 PHE A C 1
ATOM 804 O O . PHE A 1 95 ? -3.798 25.666 23.879 1.00 59.72 95 PHE A O 1
ATOM 811 N N . ARG A 1 96 ? -2.853 26.067 25.874 1.00 61.38 96 ARG A N 1
ATOM 812 C CA . ARG A 1 96 ? -1.464 26.135 25.376 1.00 61.38 96 ARG A CA 1
ATOM 813 C C . ARG A 1 96 ? -0.979 24.829 24.733 1.00 61.38 96 ARG A C 1
ATOM 815 O O . ARG A 1 96 ? -0.284 24.868 23.721 1.00 61.38 96 ARG A O 1
ATOM 822 N N . ARG A 1 97 ? -1.359 23.670 25.286 1.00 57.44 97 ARG A N 1
ATOM 823 C CA . ARG A 1 97 ? -1.042 22.346 24.713 1.00 57.44 97 ARG A CA 1
ATOM 824 C C . ARG A 1 97 ? -2.007 21.982 23.581 1.00 57.44 97 ARG A C 1
ATOM 826 O O . ARG A 1 97 ? -1.587 21.348 22.615 1.00 57.44 97 ARG A O 1
ATOM 833 N N . LYS A 1 98 ? -3.260 22.457 23.653 1.00 62.31 98 LYS A N 1
ATOM 834 C CA . LYS A 1 98 ? -4.276 22.281 22.600 1.00 62.31 98 LYS A CA 1
ATOM 835 C C . LYS A 1 98 ? -3.806 22.881 21.268 1.00 62.31 98 LYS A C 1
ATOM 837 O O . LYS A 1 98 ? -3.890 22.203 20.253 1.00 62.31 98 LYS A O 1
ATOM 842 N N . ARG A 1 99 ? -3.202 24.078 21.268 1.00 61.09 99 ARG A N 1
ATOM 843 C CA . ARG A 1 99 ? -2.729 24.754 20.040 1.00 61.09 99 ARG A CA 1
ATOM 844 C C . ARG A 1 99 ? -1.633 23.986 19.288 1.00 61.09 99 ARG A C 1
ATOM 846 O O . ARG A 1 99 ? -1.720 23.873 18.073 1.00 61.09 99 ARG A O 1
ATOM 853 N N . ARG A 1 100 ? -0.642 23.408 19.983 1.00 55.00 100 ARG A N 1
ATOM 854 C CA . ARG A 1 100 ? 0.411 22.592 19.336 1.00 55.00 100 ARG A CA 1
ATOM 855 C C . ARG A 1 100 ? -0.132 21.271 18.795 1.00 55.00 100 ARG A C 1
ATOM 857 O O . ARG A 1 100 ? 0.237 20.874 17.699 1.00 55.00 100 ARG A O 1
ATOM 864 N N . TYR A 1 101 ? -1.028 20.618 19.534 1.00 58.16 101 TYR A N 1
ATOM 865 C CA . TYR A 1 101 ? -1.666 19.381 19.081 1.00 58.16 101 TYR A CA 1
ATOM 866 C C . TYR A 1 101 ? -2.573 19.619 17.866 1.00 58.16 101 TYR A C 1
ATOM 868 O O . TYR A 1 101 ? -2.547 18.851 16.910 1.00 58.16 101 TYR A O 1
ATOM 876 N N . VAL A 1 102 ? -3.330 20.719 17.875 1.00 59.12 102 VAL A N 1
ATOM 877 C CA . VAL A 1 102 ? -4.149 21.155 16.740 1.00 59.12 102 VAL A CA 1
ATOM 878 C C . VAL A 1 102 ? -3.270 21.523 15.545 1.00 59.12 102 VAL A C 1
ATOM 880 O O . VAL A 1 102 ? -3.582 21.086 14.450 1.00 59.12 102 VAL A O 1
ATOM 883 N N . PHE A 1 103 ? -2.143 22.212 15.741 1.00 57.41 103 PHE A N 1
ATOM 884 C CA . PHE A 1 103 ? -1.190 22.532 14.670 1.00 57.41 103 PHE A CA 1
ATOM 885 C C . PHE A 1 103 ? -0.542 21.281 14.062 1.00 57.41 103 PHE A C 1
ATOM 887 O O . PHE A 1 103 ? -0.483 21.159 12.847 1.00 57.41 103 PHE A O 1
ATOM 894 N N . LEU A 1 104 ? -0.127 20.307 14.879 1.00 55.09 104 LEU A N 1
ATOM 895 C CA . LEU A 1 104 ? 0.369 19.008 14.401 1.00 55.09 104 LEU A CA 1
ATOM 896 C C . LEU A 1 104 ? -0.714 18.234 13.638 1.00 55.09 104 LEU A C 1
ATOM 898 O O . LEU A 1 104 ? -0.437 17.688 12.579 1.00 55.09 104 LEU A O 1
ATOM 902 N N . LYS A 1 105 ? -1.958 18.232 14.125 1.00 56.31 105 LYS A N 1
ATOM 903 C CA . LYS A 1 105 ? -3.098 17.593 13.450 1.00 56.31 105 LYS A CA 1
ATOM 904 C C . LYS A 1 105 ? -3.494 18.306 12.147 1.00 56.31 105 LYS A C 1
ATOM 906 O O . LYS A 1 105 ? -3.914 17.646 11.204 1.00 56.31 105 LYS A O 1
ATOM 911 N N . GLN A 1 106 ? -3.393 19.635 12.103 1.00 55.44 106 GLN A N 1
ATOM 912 C CA . GLN A 1 106 ? -3.736 20.460 10.940 1.00 55.44 106 GLN A CA 1
ATOM 913 C C . GLN A 1 106 ? -2.632 20.435 9.873 1.00 55.44 106 GLN A C 1
ATOM 915 O O . GLN A 1 106 ? -2.952 20.330 8.694 1.00 55.44 106 GLN A O 1
ATOM 920 N N . ASN A 1 107 ? -1.354 20.457 10.268 1.00 52.84 107 ASN A N 1
ATOM 921 C CA . ASN A 1 107 ? -0.225 20.509 9.333 1.00 52.84 107 ASN A CA 1
ATOM 922 C C . ASN A 1 107 ? 0.284 19.127 8.907 1.00 52.84 107 ASN A C 1
ATOM 924 O O . ASN A 1 107 ? 0.654 18.953 7.751 1.00 52.84 107 ASN A O 1
ATOM 928 N N . ALA A 1 108 ? 0.270 18.123 9.790 1.00 53.75 108 ALA A N 1
ATOM 929 C CA . ALA A 1 108 ? 0.628 16.739 9.451 1.00 53.75 108 ALA A CA 1
ATOM 930 C C . ALA A 1 108 ? -0.602 15.916 9.024 1.00 53.75 108 ALA A C 1
ATOM 932 O O . ALA A 1 108 ? -0.681 14.722 9.304 1.00 53.75 108 ALA A O 1
ATOM 933 N N . GLY A 1 109 ? -1.578 16.578 8.392 1.00 65.69 109 GLY A N 1
ATOM 934 C CA . GLY A 1 109 ? -2.869 16.013 8.010 1.00 65.69 109 GLY A CA 1
ATOM 935 C C . GLY A 1 109 ? -2.788 14.921 6.929 1.00 65.69 109 GLY A C 1
ATOM 936 O O . GLY A 1 109 ? -1.850 14.130 6.870 1.00 65.69 109 GLY A O 1
ATOM 937 N N . ILE A 1 110 ? -3.753 14.892 6.007 1.00 60.25 110 ILE A N 1
ATOM 938 C CA . ILE A 1 110 ? -3.778 13.954 4.861 1.00 60.25 110 ILE A CA 1
ATOM 939 C C . ILE A 1 110 ? -2.456 13.987 4.071 1.00 60.25 110 ILE A C 1
ATOM 941 O O . ILE A 1 110 ? -1.940 12.943 3.678 1.00 60.25 110 ILE A O 1
ATOM 945 N N . LEU A 1 111 ? -1.870 15.179 3.905 1.00 62.03 111 LEU A N 1
ATOM 946 C CA . LEU A 1 111 ? -0.587 15.381 3.224 1.00 62.03 111 LEU A CA 1
ATOM 947 C C . LEU A 1 111 ? 0.587 14.715 3.952 1.00 62.03 111 LEU A C 1
ATOM 949 O O . LEU A 1 111 ? 1.438 14.112 3.306 1.00 62.03 111 LEU A O 1
ATOM 953 N N . GLY A 1 112 ? 0.612 14.770 5.287 1.00 66.06 112 GLY A N 1
ATOM 954 C CA . GLY A 1 112 ? 1.655 14.128 6.087 1.00 66.06 112 GLY A CA 1
ATOM 955 C C . GLY A 1 112 ? 1.619 12.610 5.941 1.00 66.06 112 GLY A C 1
ATOM 956 O O . GLY A 1 112 ? 2.652 11.987 5.718 1.00 66.06 112 GLY A O 1
ATOM 957 N N . ILE A 1 113 ? 0.416 12.026 5.972 1.00 65.31 113 ILE A N 1
ATOM 958 C CA . ILE A 1 113 ? 0.217 10.594 5.718 1.00 65.31 113 ILE A CA 1
ATOM 959 C C . ILE A 1 113 ? 0.643 10.264 4.285 1.00 65.31 113 ILE A C 1
ATOM 961 O O . ILE A 1 113 ? 1.458 9.370 4.100 1.00 65.31 113 ILE A O 1
ATOM 965 N N . SER A 1 114 ? 0.185 11.023 3.284 1.00 64.69 114 SER A N 1
ATOM 966 C CA . SER A 1 114 ? 0.510 10.781 1.872 1.00 64.69 114 SER A CA 1
ATOM 967 C C . SER A 1 114 ? 2.013 10.827 1.580 1.00 64.69 114 SER A C 1
ATOM 969 O O . SER A 1 114 ? 2.491 10.008 0.803 1.00 64.69 114 SER A O 1
ATOM 971 N N . ILE A 1 115 ? 2.775 11.724 2.214 1.00 67.06 115 ILE A N 1
ATOM 972 C CA . ILE A 1 115 ? 4.241 11.785 2.066 1.00 67.06 115 ILE A CA 1
ATOM 973 C C . ILE A 1 115 ? 4.918 10.612 2.792 1.00 67.06 115 ILE A C 1
ATOM 975 O O . ILE A 1 115 ? 5.903 10.064 2.299 1.00 67.06 115 ILE A O 1
ATOM 979 N N . LEU A 1 116 ? 4.373 10.172 3.932 1.00 64.94 116 LEU A N 1
ATOM 980 C CA . LEU A 1 116 ? 4.900 9.020 4.669 1.00 64.94 116 LEU A CA 1
ATOM 981 C C . LEU A 1 116 ? 4.570 7.677 3.998 1.00 64.94 116 LEU A C 1
ATOM 983 O O . LEU A 1 116 ? 5.302 6.711 4.191 1.00 64.94 116 LEU A O 1
ATOM 987 N N . THR A 1 117 ? 3.477 7.579 3.234 1.00 70.62 117 THR A N 1
ATOM 988 C CA . THR A 1 117 ? 3.037 6.315 2.618 1.00 70.62 117 THR A CA 1
ATOM 989 C C . THR A 1 117 ? 4.039 5.672 1.652 1.00 70.62 117 THR A C 1
ATOM 991 O O . THR A 1 117 ? 4.373 4.505 1.837 1.00 70.62 117 THR A O 1
ATOM 994 N N . PRO A 1 118 ? 4.620 6.365 0.660 1.00 63.41 118 PRO A N 1
ATOM 995 C CA . PRO A 1 118 ? 5.559 5.705 -0.242 1.00 63.41 118 PRO A CA 1
ATOM 996 C C . PRO A 1 118 ? 6.847 5.234 0.457 1.00 63.41 118 PRO A C 1
ATOM 998 O O . PRO A 1 118 ? 7.492 4.328 -0.062 1.00 63.41 118 PRO A O 1
ATOM 1001 N N . ILE A 1 119 ? 7.208 5.805 1.619 1.00 62.16 119 ILE A N 1
ATOM 1002 C CA . ILE A 1 119 ? 8.500 5.573 2.296 1.00 62.16 119 ILE A CA 1
ATOM 1003 C C . ILE A 1 119 ? 8.376 4.660 3.532 1.00 62.16 119 ILE A C 1
ATOM 1005 O O . ILE A 1 119 ? 9.224 3.803 3.760 1.00 62.16 119 ILE A O 1
ATOM 1009 N N . LEU A 1 120 ? 7.339 4.838 4.351 1.00 62.06 120 LEU A N 1
ATOM 1010 C CA . LEU A 1 120 ? 7.232 4.238 5.689 1.00 62.06 120 LEU A CA 1
ATOM 1011 C C . LEU A 1 120 ? 5.969 3.385 5.864 1.00 62.06 120 LEU A C 1
ATOM 1013 O O . LEU A 1 120 ? 5.997 2.375 6.565 1.00 62.06 120 LEU A O 1
ATOM 1017 N N . LEU A 1 121 ? 4.860 3.770 5.229 1.00 65.25 121 LEU A N 1
ATOM 1018 C CA . LEU A 1 121 ? 3.551 3.136 5.404 1.00 65.25 121 LEU A CA 1
ATOM 1019 C C . LEU A 1 121 ? 3.076 2.502 4.099 1.00 65.25 121 LEU A C 1
ATOM 1021 O O . LEU A 1 121 ? 2.573 3.203 3.234 1.00 65.25 121 LEU A O 1
ATOM 1025 N N . SER A 1 122 ? 3.147 1.171 3.985 1.00 82.06 122 SER A N 1
ATOM 1026 C CA . SER A 1 122 ? 2.633 0.444 2.811 1.00 82.06 122 SER A CA 1
ATOM 1027 C C . SER A 1 122 ? 1.272 0.987 2.360 1.00 82.06 122 SER A C 1
ATOM 1029 O O . SER A 1 122 ? 0.420 1.238 3.217 1.00 82.06 122 SER A O 1
ATOM 1031 N N . ILE A 1 123 ? 1.054 1.105 1.048 1.00 84.25 123 ILE A N 1
ATOM 1032 C CA . ILE A 1 123 ? -0.165 1.679 0.454 1.00 84.25 123 ILE A CA 1
ATOM 1033 C C . ILE A 1 123 ? -1.451 1.199 1.156 1.00 84.25 123 ILE A C 1
ATOM 1035 O O . ILE A 1 123 ? -2.215 2.070 1.563 1.00 84.25 123 ILE A O 1
ATOM 1039 N N . PRO A 1 124 ? -1.661 -0.108 1.447 1.00 82.94 124 PRO A N 1
ATOM 1040 C CA . PRO A 1 124 ? -2.872 -0.577 2.134 1.00 82.94 124 PRO A CA 1
ATOM 1041 C C . PRO A 1 124 ? -3.095 0.023 3.533 1.00 82.94 124 PRO A C 1
ATOM 1043 O O . PRO A 1 124 ? -4.232 0.269 3.940 1.00 82.94 124 PRO A O 1
ATOM 1046 N N . LEU A 1 125 ? -2.013 0.223 4.292 1.00 79.25 125 LEU A N 1
ATOM 1047 C CA . LEU A 1 125 ? -2.028 0.835 5.628 1.00 79.25 125 LEU A CA 1
ATOM 1048 C C . LEU A 1 125 ? -2.247 2.346 5.524 1.00 79.25 125 LEU A C 1
ATOM 1050 O O . LEU A 1 125 ? -3.010 2.921 6.296 1.00 79.25 125 LEU A O 1
ATOM 1054 N N . GLY A 1 126 ? -1.606 2.979 4.546 1.00 79.25 126 GLY A N 1
ATOM 1055 C CA . GLY A 1 126 ? -1.781 4.390 4.235 1.00 79.25 126 GLY A CA 1
ATOM 1056 C C . GLY A 1 126 ? -3.215 4.756 3.876 1.00 79.25 126 GLY A C 1
ATOM 1057 O O . GLY A 1 126 ? -3.799 5.660 4.474 1.00 79.25 126 GLY A O 1
ATOM 1058 N N . THR A 1 127 ? -3.805 4.008 2.943 1.00 81.56 127 THR A N 1
ATOM 1059 C CA . THR A 1 127 ? -5.200 4.180 2.526 1.00 81.56 127 THR A CA 1
ATOM 1060 C C . THR A 1 127 ? -6.165 3.902 3.663 1.00 81.56 127 THR A C 1
ATOM 1062 O O . THR A 1 127 ? -7.135 4.636 3.820 1.00 81.56 127 THR A O 1
ATOM 1065 N N . PHE A 1 128 ? -5.880 2.900 4.503 1.00 79.88 128 PHE A N 1
ATOM 1066 C CA . PHE A 1 128 ? -6.682 2.637 5.696 1.00 79.88 128 PHE A CA 1
ATOM 1067 C C . PHE A 1 128 ? -6.759 3.857 6.608 1.00 79.88 128 PHE A C 1
ATOM 1069 O O . PHE A 1 128 ? -7.840 4.295 6.990 1.00 79.88 128 PHE A O 1
ATOM 1076 N N . LEU A 1 129 ? -5.592 4.405 6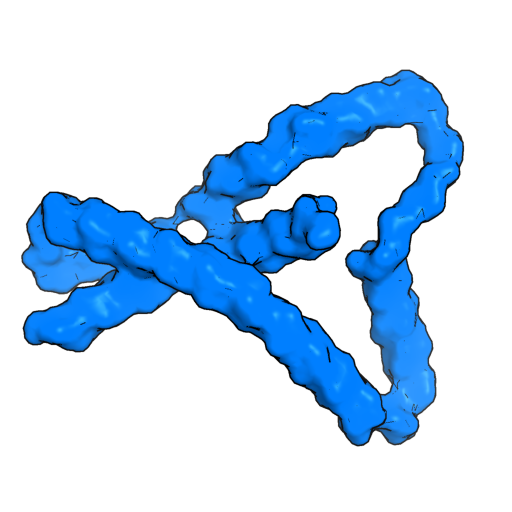.953 1.00 75.06 129 LEU A N 1
ATOM 1077 C CA . LEU A 1 129 ? -5.465 5.563 7.827 1.00 75.06 129 LEU A CA 1
ATOM 1078 C C . LEU A 1 129 ? -6.155 6.782 7.209 1.00 75.06 129 LEU A C 1
ATOM 1080 O O . LEU A 1 129 ? -6.901 7.469 7.903 1.00 75.06 129 LEU A O 1
ATOM 1084 N N . ALA A 1 130 ? -5.961 7.020 5.911 1.00 76.81 130 ALA A N 1
ATOM 1085 C CA . ALA A 1 130 ? -6.579 8.132 5.199 1.00 76.81 130 ALA A CA 1
ATOM 1086 C C . ALA A 1 130 ? -8.113 8.040 5.209 1.00 76.81 130 ALA A C 1
ATOM 1088 O O . ALA A 1 130 ? -8.773 8.959 5.696 1.00 76.81 130 ALA A O 1
ATOM 1089 N N . VAL A 1 131 ? -8.684 6.915 4.765 1.00 74.56 131 VAL A N 1
ATOM 1090 C CA . VAL A 1 131 ? -10.141 6.701 4.758 1.00 74.56 131 VAL A CA 1
ATOM 1091 C C . VAL A 1 131 ? -10.703 6.734 6.179 1.00 74.56 131 VAL A C 1
ATOM 1093 O O . VAL A 1 131 ? -11.773 7.281 6.411 1.00 74.56 131 VAL A O 1
ATOM 1096 N N . ARG A 1 132 ? -9.985 6.210 7.175 1.00 72.00 132 ARG A N 1
ATOM 1097 C CA . ARG A 1 132 ? -10.515 6.118 8.539 1.00 72.00 132 ARG A CA 1
ATOM 1098 C C . ARG A 1 132 ? -10.486 7.433 9.315 1.00 72.00 132 ARG A C 1
ATOM 1100 O O . ARG A 1 132 ? -11.410 7.694 10.082 1.00 72.00 132 ARG A O 1
ATOM 1107 N N . PHE A 1 133 ? -9.411 8.209 9.185 1.00 68.62 133 PHE A N 1
ATOM 1108 C CA . PHE A 1 133 ? -9.230 9.459 9.931 1.00 68.62 133 PHE A CA 1
ATOM 1109 C C . PHE A 1 133 ? -9.771 10.683 9.189 1.00 68.62 133 PHE A C 1
ATOM 1111 O O . PHE A 1 133 ? -10.119 11.667 9.845 1.00 68.62 133 PHE A O 1
ATOM 1118 N N . TYR A 1 134 ? -9.834 10.629 7.855 1.00 70.06 134 TYR A N 1
ATOM 1119 C CA . TYR A 1 134 ? -10.227 11.757 7.006 1.00 70.06 134 TYR A CA 1
ATOM 1120 C C . TYR A 1 134 ? -11.351 11.448 6.015 1.00 70.06 134 TYR A C 1
ATOM 1122 O O . TYR A 1 134 ? -11.909 12.395 5.463 1.00 70.06 134 TYR A O 1
ATOM 1130 N N . GLY A 1 135 ? -11.707 10.176 5.803 1.00 64.31 135 GLY A N 1
ATOM 1131 C CA . GLY A 1 135 ? -12.945 9.823 5.114 1.00 64.31 135 GLY A CA 1
ATOM 1132 C C . GLY A 1 135 ? -14.117 10.316 5.951 1.00 64.31 135 GLY A C 1
ATOM 1133 O O . GLY A 1 135 ? -14.324 9.856 7.077 1.00 64.31 135 GLY A O 1
ATOM 1134 N N . ARG A 1 136 ? -14.791 11.342 5.435 1.00 48.12 136 ARG A N 1
ATOM 1135 C CA . ARG A 1 136 ? -16.045 11.852 5.983 1.00 48.12 136 ARG A CA 1
ATOM 1136 C C . ARG A 1 136 ? -17.182 10.919 5.617 1.00 48.12 136 ARG A C 1
ATOM 1138 O O . ARG A 1 136 ? -17.194 10.474 4.450 1.00 48.12 136 ARG A O 1
#

Radius of gyration: 19.87 Å; chains: 1; bounding box: 37×44×49 Å

Foldseek 3Di:
DVVLLVVLLQCLLFAVVVSVVSCVVVVHDPVSSVVSSVNSVVVSLVVLLVVVVVVVVVVVVCCVVPVPVPVPVVVVVVVVCCVQPDPPPDPPDPPVVVVVVVVCCVVCDLVVLVVCDNPPNTSSRSSVCCCRVPVD